Protein AF-A0A7W6DT01-F1 (afdb_monomer)

Radius of gyration: 24.22 Å; Cα contacts (8 Å, |Δi|>4): 24; chains: 1; bounding box: 53×35×50 Å

Foldseek 3Di:
DVVVCVVVPDPDDPVVVVVVCVVVVHDDDDPDPDDDPDDPPDPDDDDDPPCPVPPDDPDPPPDDDDDDDWDQDPVGTD

Solvent-accessible surface area (backbone atoms only — not comparable to full-atom values): 5654 Å² total; per-residue (Å²): 104,57,63,60,41,42,74,77,69,43,94,65,53,65,72,58,50,54,51,52,28,59,75,68,72,55,73,87,81,77,80,74,80,80,76,80,89,69,80,88,90,58,94,66,89,78,79,81,77,86,50,78,88,57,82,81,69,98,55,86,93,72,75,88,86,87,84,86,81,72,44,85,51,99,91,42,82,82

Sequence (78 aa):
MTDELKEIGLNIGHRRVGCLMRQNGISVVRTRKHKATTDSNHKFNIAPDLLDRNFAADGPN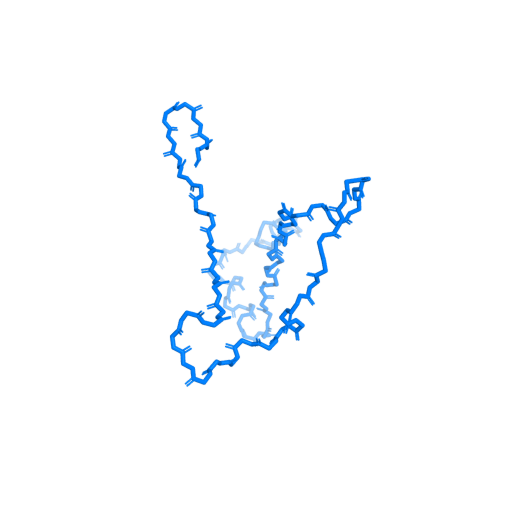QKWAGDITYIWTREGWL

Secondary structure (DSSP, 8-state):
-HHHHHHTT----HHHHHHHHHHTT---------------S-SSPPPP-SSTT----SSTTS---------EETTEE-

Organism: NCBI:txid943940

InterPro domains:
  IPR050900 Transposase IS3/IS150/IS904 [PTHR46889] (2-78)

Structure (mmCIF, N/CA/C/O backbone):
data_AF-A0A7W6DT01-F1
#
_entry.id   AF-A0A7W6DT01-F1
#
loop_
_atom_site.group_PDB
_atom_site.id
_atom_site.type_symbol
_atom_site.label_atom_id
_atom_site.label_alt_id
_atom_site.label_comp_id
_atom_site.label_asym_id
_atom_site.label_entity_id
_atom_site.label_seq_id
_atom_site.pdbx_PDB_ins_code
_atom_site.Cartn_x
_atom_site.Cartn_y
_atom_site.Cartn_z
_atom_site.occupancy
_atom_site.B_iso_or_equiv
_atom_site.auth_seq_id
_atom_site.auth_comp_id
_atom_site.auth_asym_id
_atom_site.auth_atom_id
_atom_site.pdbx_PDB_model_num
ATOM 1 N N . MET A 1 1 ? -19.341 10.431 16.187 1.00 80.19 1 MET A N 1
ATOM 2 C CA . MET A 1 1 ? -20.779 10.581 15.863 1.00 80.19 1 MET A CA 1
ATOM 3 C C . MET A 1 1 ? -21.736 10.172 16.984 1.00 80.19 1 MET A C 1
ATOM 5 O O . MET A 1 1 ? -22.491 11.025 17.407 1.00 80.19 1 MET A O 1
ATOM 9 N N . THR A 1 2 ? -21.776 8.933 17.506 1.00 87.62 2 THR A N 1
ATOM 10 C CA . THR A 1 2 ? -22.673 8.657 18.661 1.00 87.62 2 THR A CA 1
ATOM 11 C C . THR A 1 2 ? -22.241 9.404 19.923 1.00 87.62 2 THR A C 1
ATOM 13 O O . THR A 1 2 ? -23.098 9.937 20.616 1.00 87.62 2 THR A O 1
ATOM 16 N N . ASP A 1 3 ? -20.937 9.477 20.191 1.00 87.75 3 ASP A N 1
ATOM 17 C CA . ASP A 1 3 ? -20.415 10.206 21.352 1.00 87.75 3 ASP A CA 1
ATOM 18 C C . ASP A 1 3 ? -20.573 11.722 21.178 1.00 87.75 3 ASP A C 1
ATOM 20 O O . ASP A 1 3 ? -21.119 12.367 22.058 1.00 87.75 3 ASP A O 1
ATOM 24 N N . GLU A 1 4 ? -20.284 12.258 19.987 1.00 87.62 4 GLU A N 1
ATOM 25 C CA . GLU A 1 4 ? -20.599 13.654 19.617 1.00 87.62 4 GLU A CA 1
ATOM 26 C C . GLU A 1 4 ? -22.084 14.011 19.834 1.00 87.62 4 GLU A C 1
ATOM 28 O O . GLU A 1 4 ? -22.399 15.077 20.354 1.00 87.62 4 GLU A O 1
ATOM 33 N N . LEU A 1 5 ? -23.022 13.123 19.466 1.00 89.69 5 LEU A N 1
ATOM 34 C CA . LEU A 1 5 ? -24.455 13.359 19.686 1.00 89.69 5 LEU A CA 1
ATOM 35 C C . LEU A 1 5 ? -24.810 13.369 21.183 1.00 89.69 5 LEU A C 1
ATOM 37 O O . LEU A 1 5 ? -25.681 14.128 21.602 1.00 89.69 5 LEU A O 1
ATOM 41 N N . LYS A 1 6 ? -24.126 12.564 22.000 1.00 91.19 6 LYS A N 1
ATOM 42 C CA . LYS A 1 6 ? -24.293 12.589 23.459 1.00 91.19 6 LYS A CA 1
ATOM 43 C C . LYS A 1 6 ? -23.701 13.851 24.081 1.00 91.19 6 LYS A C 1
ATOM 45 O O . LYS A 1 6 ? -24.306 14.390 25.002 1.00 91.19 6 LYS A O 1
ATOM 50 N N . GLU A 1 7 ? -22.571 14.339 23.573 1.00 91.75 7 GLU A N 1
ATOM 51 C CA . GLU A 1 7 ? -21.931 15.579 24.036 1.00 91.75 7 GLU A CA 1
ATOM 52 C C . GLU A 1 7 ? -22.811 16.813 23.807 1.00 91.75 7 GLU A C 1
ATOM 54 O O . GLU A 1 7 ? -22.860 17.693 24.662 1.00 91.75 7 GLU A O 1
ATOM 59 N N . ILE A 1 8 ? -23.589 16.848 22.720 1.00 92.38 8 ILE A N 1
ATOM 60 C CA . ILE A 1 8 ? -24.598 17.901 22.486 1.00 92.38 8 ILE A CA 1
ATOM 61 C C . ILE A 1 8 ? -25.922 17.664 23.241 1.00 92.38 8 ILE A C 1
ATOM 63 O O . ILE A 1 8 ? -26.913 18.348 22.989 1.00 92.38 8 ILE A O 1
ATOM 67 N N . GLY A 1 9 ? -25.959 16.695 24.162 1.00 90.75 9 GLY A N 1
ATOM 68 C CA . GLY A 1 9 ? -27.088 16.442 25.061 1.00 90.75 9 GLY A CA 1
ATOM 69 C C . GLY A 1 9 ? -28.158 15.483 24.530 1.00 90.75 9 GLY A C 1
ATOM 70 O O . GLY A 1 9 ? -29.187 15.304 25.185 1.00 90.75 9 GLY A O 1
ATOM 71 N N . LEU A 1 10 ? -27.955 14.832 23.379 1.00 89.81 10 LEU A N 1
ATOM 72 C CA . LEU A 1 10 ? -28.912 13.846 22.870 1.00 89.81 10 LEU A CA 1
ATOM 73 C C . LEU A 1 10 ? -28.652 12.470 23.489 1.00 89.81 10 LEU A C 1
ATOM 75 O O . LEU A 1 10 ? -27.644 11.814 23.224 1.00 89.81 10 LEU A O 1
ATOM 79 N N . ASN A 1 11 ? -29.620 11.977 24.261 1.00 90.88 11 ASN A N 1
ATOM 80 C CA . ASN A 1 11 ? -29.585 10.615 24.783 1.00 90.88 11 ASN A CA 1
ATOM 81 C C . ASN A 1 11 ? -29.949 9.603 23.681 1.00 90.88 11 ASN A C 1
ATOM 83 O O . ASN A 1 11 ? -31.117 9.257 23.485 1.00 90.88 11 ASN A O 1
ATOM 87 N N . ILE A 1 12 ? -28.946 9.153 22.922 1.00 92.69 12 ILE A N 1
ATOM 88 C CA . ILE A 1 12 ? -29.117 8.239 21.788 1.00 92.69 12 ILE A CA 1
ATOM 89 C C . ILE A 1 12 ? -28.094 7.093 21.810 1.00 92.69 12 ILE A C 1
ATOM 91 O O . ILE A 1 12 ? -26.905 7.274 22.073 1.00 92.69 12 ILE A O 1
ATOM 95 N N . GLY A 1 13 ? -28.559 5.876 21.516 1.00 92.94 13 GLY A N 1
ATOM 96 C CA . GLY A 1 13 ? -27.711 4.684 21.427 1.00 92.94 13 GLY A CA 1
ATOM 97 C C . GLY A 1 13 ? -27.123 4.460 20.028 1.00 92.94 13 GLY A C 1
ATOM 98 O O . GLY A 1 13 ? -27.742 4.813 19.021 1.00 92.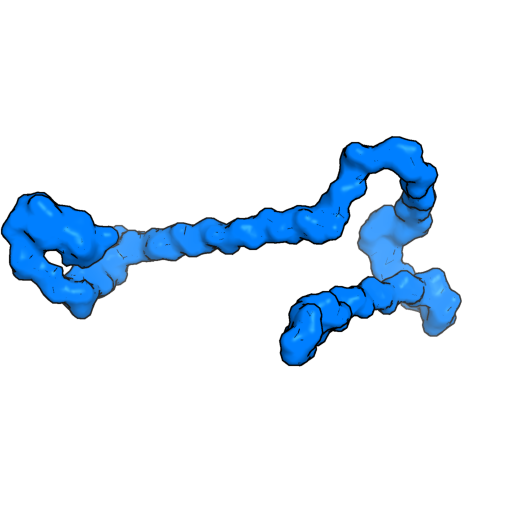94 13 GLY A O 1
ATOM 99 N N . HIS A 1 14 ? -25.972 3.779 19.946 1.00 92.06 14 HIS A N 1
ATOM 100 C CA . HIS A 1 14 ? -25.267 3.481 18.684 1.00 92.06 14 HIS A CA 1
ATOM 101 C C . HIS A 1 14 ? -26.167 2.856 17.609 1.00 92.06 14 HIS A C 1
ATOM 103 O O . HIS A 1 14 ? -26.087 3.212 16.436 1.00 92.06 14 HIS A O 1
ATOM 109 N N . ARG A 1 15 ? -27.073 1.954 18.009 1.00 94.50 15 ARG A N 1
ATOM 110 C CA . ARG A 1 15 ? -27.990 1.258 17.092 1.00 94.50 15 ARG A CA 1
ATOM 111 C C . ARG A 1 15 ? -28.966 2.220 16.407 1.00 94.50 15 ARG A C 1
ATOM 113 O O . ARG A 1 15 ? -29.255 2.067 15.222 1.00 94.50 15 ARG A O 1
ATOM 120 N N . ARG A 1 16 ? -29.442 3.235 17.139 1.00 93.25 16 ARG A N 1
ATOM 121 C CA . ARG A 1 16 ? -30.349 4.262 16.613 1.00 93.25 16 ARG A CA 1
ATOM 122 C C . ARG A 1 16 ? -29.608 5.221 15.687 1.00 93.25 16 ARG A C 1
ATOM 124 O O . ARG A 1 16 ? -30.121 5.508 14.610 1.00 93.25 16 ARG A O 1
ATOM 131 N N . VAL A 1 17 ? -28.394 5.629 16.058 1.00 93.69 17 VAL A N 1
ATOM 132 C CA . VAL A 1 17 ? -27.520 6.438 15.193 1.00 93.69 17 VAL A CA 1
ATOM 133 C C . VAL A 1 17 ? -27.245 5.714 13.874 1.00 93.69 17 VAL A C 1
ATOM 135 O O . VAL A 1 17 ? -27.470 6.288 12.816 1.00 93.69 17 VAL A O 1
ATOM 138 N N . GLY A 1 18 ? -26.868 4.431 13.910 1.00 93.19 18 GLY A N 1
ATOM 139 C CA . GLY A 1 18 ? -26.629 3.641 12.696 1.00 93.19 18 GLY A CA 1
ATOM 140 C C . GLY A 1 18 ? -27.865 3.501 11.797 1.00 93.19 18 GLY A C 1
ATOM 141 O O . GLY A 1 18 ? -27.753 3.563 10.574 1.00 93.19 18 GLY A O 1
ATOM 142 N N . CYS A 1 19 ? -29.057 3.367 12.387 1.00 94.81 19 CYS A N 1
ATOM 143 C CA . CYS A 1 19 ? -30.316 3.342 11.641 1.00 94.81 19 CYS A CA 1
ATOM 144 C C . CYS A 1 19 ? -30.583 4.678 10.927 1.00 94.81 19 CYS A C 1
ATOM 146 O O . CYS A 1 19 ? -30.872 4.679 9.732 1.00 94.81 19 CYS A O 1
ATOM 148 N N . LEU A 1 20 ? -30.412 5.804 11.628 1.00 93.44 20 LEU A N 1
ATOM 149 C CA . LEU A 1 20 ? -30.579 7.143 11.056 1.00 93.44 20 LEU A CA 1
ATOM 150 C C . LEU A 1 20 ? -29.540 7.435 9.972 1.00 93.44 20 LEU A C 1
ATOM 152 O O . LEU A 1 20 ? -29.897 7.943 8.914 1.00 93.44 20 LEU A O 1
ATOM 156 N N . MET A 1 21 ? -28.278 7.061 10.191 1.00 94.00 21 MET A N 1
ATOM 157 C CA . MET A 1 21 ? -27.229 7.187 9.178 1.00 94.00 21 MET A CA 1
ATOM 158 C C . MET A 1 21 ? -27.609 6.434 7.900 1.00 94.00 21 MET A C 1
ATOM 160 O O . MET A 1 21 ? -27.565 7.010 6.818 1.00 94.00 21 MET A O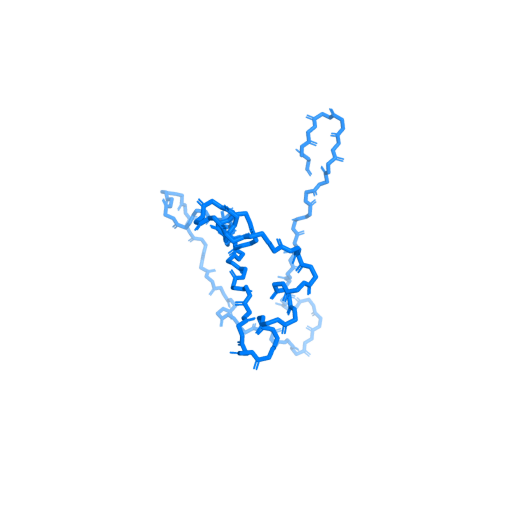 1
ATOM 164 N N . ARG A 1 22 ? -28.087 5.187 8.020 1.00 94.06 22 ARG A N 1
ATOM 165 C CA . ARG A 1 22 ? -28.544 4.392 6.871 1.00 94.06 22 ARG A C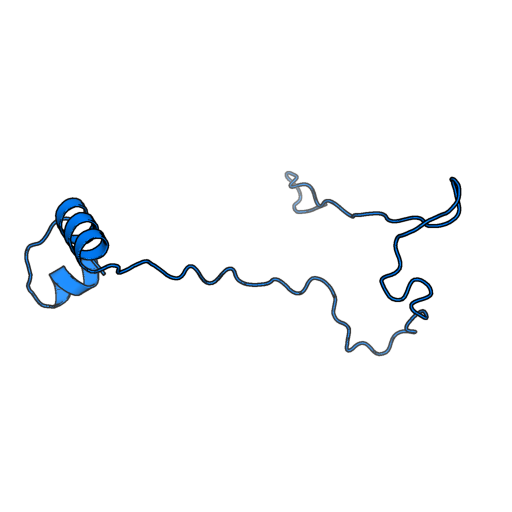A 1
ATOM 166 C C . ARG A 1 22 ? -29.747 5.018 6.159 1.00 94.06 22 ARG A C 1
ATOM 168 O O . ARG A 1 22 ? -29.766 5.033 4.935 1.00 94.06 22 ARG A O 1
ATOM 175 N N . GLN A 1 23 ? -30.731 5.526 6.905 1.00 96.12 23 GLN A N 1
ATOM 176 C CA . GLN A 1 23 ? -31.917 6.187 6.338 1.00 96.12 23 GLN A CA 1
ATOM 177 C C . GLN A 1 23 ? -31.569 7.463 5.567 1.00 96.12 23 GLN A C 1
ATOM 179 O O . GLN A 1 23 ? -32.223 7.770 4.578 1.00 96.12 23 GLN A O 1
ATOM 184 N N . ASN A 1 24 ? -30.530 8.178 6.000 1.00 95.19 24 ASN A N 1
ATOM 185 C CA . ASN A 1 24 ? -30.099 9.435 5.392 1.00 95.19 24 ASN A CA 1
ATOM 186 C C . ASN A 1 24 ? -28.934 9.260 4.400 1.00 95.19 24 ASN A C 1
ATOM 188 O O . ASN A 1 24 ? -28.354 10.249 3.966 1.00 95.19 24 ASN A O 1
ATOM 192 N N . GLY A 1 25 ? -28.547 8.023 4.061 1.00 94.06 25 GLY A N 1
ATOM 193 C CA . GLY A 1 25 ? -27.433 7.763 3.139 1.00 94.06 25 GLY A CA 1
ATOM 194 C C . GLY A 1 25 ? -26.058 8.196 3.666 1.00 94.06 25 GLY A C 1
ATOM 195 O O . GLY A 1 25 ? -25.119 8.355 2.891 1.00 94.06 25 GLY A O 1
ATOM 196 N N . ILE A 1 26 ? -25.919 8.391 4.979 1.00 93.25 26 ILE A N 1
ATOM 197 C CA . ILE A 1 26 ? -24.676 8.824 5.616 1.00 93.25 26 ILE A CA 1
ATOM 198 C C . ILE A 1 26 ? -23.797 7.597 5.866 1.00 93.25 26 ILE A C 1
ATOM 200 O O . ILE A 1 26 ? -24.178 6.670 6.584 1.00 93.25 26 ILE A O 1
ATOM 204 N N . SER A 1 27 ? -22.582 7.614 5.325 1.00 89.00 27 SER A N 1
ATOM 205 C CA . SER A 1 27 ? -21.572 6.579 5.549 1.00 89.00 27 SER A CA 1
ATOM 206 C C . SER A 1 27 ? -20.280 7.177 6.087 1.00 89.00 27 SER A C 1
ATOM 208 O O . SER A 1 27 ? -19.877 8.267 5.688 1.00 89.00 27 SER A O 1
ATOM 210 N N . VAL A 1 28 ? -19.588 6.432 6.948 1.00 84.12 28 VAL A N 1
ATOM 211 C CA . VAL A 1 28 ? -18.244 6.814 7.389 1.00 84.12 28 VAL A CA 1
ATOM 212 C C . VAL A 1 28 ? -17.273 6.664 6.224 1.00 84.12 28 VAL A C 1
ATOM 214 O O . VAL A 1 28 ? -17.061 5.557 5.727 1.00 84.12 28 VAL A O 1
ATOM 217 N N . VAL A 1 29 ? -16.622 7.760 5.844 1.00 84.31 29 VAL A N 1
ATOM 218 C CA . VAL A 1 29 ? -15.445 7.708 4.977 1.00 84.31 29 VAL A CA 1
ATOM 219 C C . VAL A 1 29 ? -14.265 7.260 5.830 1.00 84.31 29 VAL A C 1
ATOM 221 O O . VAL A 1 29 ? -13.773 7.994 6.685 1.00 84.31 29 VAL A O 1
ATOM 224 N N . ARG A 1 30 ? -13.818 6.019 5.632 1.00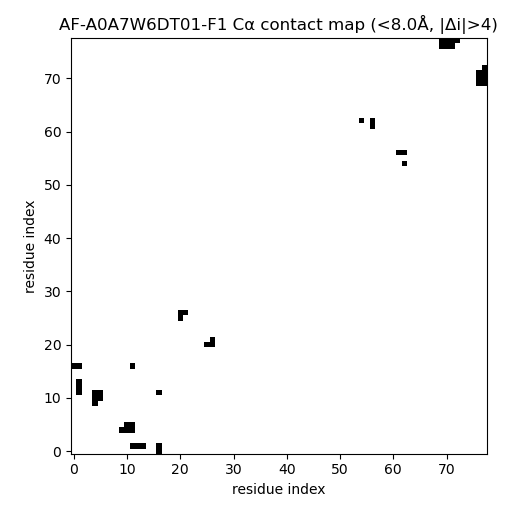 79.19 30 ARG A N 1
ATOM 225 C CA . ARG A 1 30 ? -12.579 5.537 6.245 1.00 79.19 30 ARG A CA 1
ATOM 226 C C . ARG A 1 30 ? -11.413 5.954 5.362 1.00 79.19 30 ARG A C 1
ATOM 228 O O . ARG A 1 30 ? -11.150 5.311 4.349 1.00 79.19 30 ARG A O 1
ATOM 235 N N . THR A 1 31 ? -10.685 6.989 5.760 1.00 77.81 31 THR A N 1
ATOM 236 C CA . THR A 1 31 ? -9.411 7.314 5.118 1.00 77.81 31 THR A CA 1
ATOM 237 C C . THR A 1 31 ? -8.404 6.227 5.485 1.00 77.81 31 THR A C 1
ATOM 239 O O . THR A 1 31 ? -7.891 6.187 6.605 1.00 77.81 31 THR A O 1
ATOM 242 N N . ARG A 1 32 ? -8.124 5.301 4.562 1.00 74.25 32 ARG A N 1
ATOM 243 C CA . ARG A 1 32 ? -6.933 4.456 4.691 1.00 74.25 32 ARG A CA 1
ATOM 244 C C . ARG A 1 32 ? -5.727 5.378 4.579 1.00 74.25 32 ARG A C 1
ATOM 246 O O . ARG A 1 32 ? -5.568 6.064 3.574 1.00 74.25 32 ARG A O 1
ATOM 253 N N . LYS A 1 33 ? -4.878 5.397 5.606 1.00 72.50 33 LYS A N 1
ATOM 254 C CA . LYS A 1 33 ? -3.562 6.025 5.484 1.00 72.50 33 LYS A CA 1
ATOM 255 C C . LYS A 1 33 ? -2.787 5.231 4.435 1.00 72.50 33 LYS A C 1
ATOM 257 O O . LYS A 1 33 ? -2.463 4.069 4.670 1.00 72.50 33 LYS A O 1
ATOM 262 N N . HIS A 1 34 ? -2.535 5.834 3.278 1.00 71.25 34 HIS A N 1
ATOM 263 C CA . HIS A 1 34 ? -1.570 5.292 2.333 1.00 71.25 34 HIS A CA 1
ATOM 264 C C . HIS A 1 34 ? -0.193 5.400 2.987 1.00 71.25 34 HIS A C 1
ATOM 266 O O . HIS A 1 34 ? 0.251 6.500 3.320 1.00 71.25 34 HIS A O 1
ATOM 272 N N . LYS A 1 35 ? 0.457 4.264 3.235 1.00 75.38 35 LYS A N 1
ATOM 273 C CA . LYS A 1 35 ? 1.824 4.254 3.748 1.00 75.38 35 LYS A CA 1
ATOM 274 C C . LYS A 1 35 ? 2.748 4.232 2.538 1.00 75.38 35 LYS A C 1
ATOM 276 O O . LYS A 1 35 ? 2.812 3.225 1.846 1.00 75.38 35 LYS A O 1
ATOM 281 N N . ALA A 1 36 ? 3.416 5.350 2.268 1.00 76.06 36 ALA A N 1
ATOM 282 C CA . ALA A 1 36 ? 4.512 5.360 1.310 1.00 76.06 36 ALA A CA 1
ATOM 283 C C . ALA A 1 36 ? 5.646 4.510 1.896 1.00 76.06 36 ALA A C 1
ATOM 285 O O . ALA A 1 36 ? 6.201 4.846 2.942 1.00 76.06 36 ALA A O 1
ATOM 286 N N . THR A 1 37 ? 5.919 3.369 1.274 1.00 73.38 37 THR A N 1
ATOM 287 C CA . THR A 1 37 ? 7.013 2.463 1.655 1.00 73.38 37 THR A CA 1
ATOM 288 C C . THR A 1 37 ? 8.326 2.832 0.976 1.00 73.38 37 THR A C 1
ATOM 290 O O . THR A 1 37 ? 9.381 2.398 1.422 1.00 73.38 37 THR A O 1
ATOM 293 N N . THR A 1 38 ? 8.266 3.648 -0.076 1.00 76.38 38 THR A N 1
ATOM 294 C CA . THR A 1 38 ? 9.415 4.043 -0.888 1.00 76.38 38 THR A CA 1
ATOM 295 C C . THR A 1 38 ? 9.574 5.554 -0.836 1.00 76.38 38 THR A C 1
ATOM 297 O O . THR A 1 38 ? 8.648 6.290 -1.178 1.00 76.38 38 THR A O 1
ATOM 300 N N . ASP A 1 39 ? 10.749 6.013 -0.413 1.00 79.38 39 ASP A N 1
ATOM 301 C CA . ASP A 1 39 ? 11.156 7.405 -0.574 1.00 79.38 39 ASP A CA 1
ATOM 302 C C . ASP A 1 39 ? 11.762 7.580 -1.967 1.00 79.38 39 ASP A C 1
ATOM 304 O O . ASP A 1 39 ? 12.902 7.197 -2.211 1.00 79.38 39 ASP A O 1
ATOM 308 N N . SER A 1 40 ? 10.982 8.124 -2.900 1.00 79.00 40 SER A N 1
ATOM 309 C CA . SER A 1 40 ? 11.467 8.424 -4.252 1.00 79.00 40 SER A CA 1
ATOM 310 C C . SER A 1 40 ? 12.342 9.683 -4.313 1.00 79.00 40 SER A C 1
ATOM 312 O O . SER A 1 40 ? 12.936 9.947 -5.356 1.00 79.00 40 SER A O 1
ATOM 314 N N . ASN A 1 41 ? 12.436 10.468 -3.233 1.00 83.81 41 ASN A N 1
ATOM 315 C CA . ASN A 1 41 ? 13.225 11.698 -3.164 1.00 83.81 41 ASN A CA 1
ATOM 316 C C . ASN A 1 41 ? 14.561 11.463 -2.440 1.00 83.81 41 ASN A C 1
ATOM 318 O O . ASN A 1 41 ? 14.872 12.092 -1.428 1.00 83.81 41 ASN A O 1
ATOM 322 N N . HIS A 1 42 ? 15.371 10.552 -2.978 1.00 86.75 42 HIS A N 1
ATOM 323 C CA . HIS A 1 42 ? 16.675 10.207 -2.420 1.00 86.75 42 HIS A CA 1
ATOM 324 C C . HIS A 1 42 ? 17.831 10.605 -3.346 1.00 86.75 42 HIS A C 1
ATOM 326 O O . HIS A 1 42 ? 17.684 10.703 -4.562 1.00 86.75 42 HIS A O 1
ATOM 332 N N . LYS A 1 43 ? 19.035 10.753 -2.783 1.00 88.50 43 LYS A N 1
ATOM 333 C CA . LYS A 1 43 ? 20.257 11.076 -3.549 1.00 88.50 43 LYS A CA 1
ATOM 334 C C . LYS A 1 43 ? 20.944 9.859 -4.184 1.00 88.50 43 LYS A C 1
ATOM 336 O O . LYS A 1 43 ? 21.973 10.022 -4.832 1.00 88.50 43 LYS A O 1
ATOM 341 N N . PHE A 1 44 ? 20.431 8.650 -3.956 1.00 86.88 44 PHE A N 1
ATOM 342 C CA . PHE A 1 44 ? 20.984 7.427 -4.541 1.00 86.88 44 PHE A CA 1
ATOM 343 C C . PHE A 1 44 ? 20.643 7.307 -6.028 1.00 86.88 44 PHE A C 1
ATOM 345 O O . PHE A 1 44 ? 19.704 7.936 -6.515 1.00 86.88 44 PHE A O 1
ATOM 352 N N . ASN A 1 45 ? 21.400 6.469 -6.736 1.00 86.94 45 ASN A N 1
ATOM 353 C CA . ASN A 1 45 ? 21.159 6.185 -8.146 1.00 86.94 45 ASN A CA 1
ATOM 354 C C . ASN A 1 45 ? 19.755 5.602 -8.338 1.00 86.94 45 ASN A C 1
ATOM 356 O O . ASN A 1 45 ? 19.387 4.622 -7.692 1.00 86.94 45 ASN A O 1
ATOM 360 N N . ILE A 1 46 ? 18.992 6.199 -9.250 1.00 84.38 46 ILE A N 1
ATOM 361 C CA . ILE A 1 46 ? 17.674 5.714 -9.653 1.00 84.38 46 ILE A CA 1
ATOM 362 C C . ILE A 1 46 ? 17.882 4.811 -10.869 1.00 84.38 46 ILE A C 1
ATOM 364 O O . ILE A 1 46 ? 18.406 5.255 -11.891 1.00 84.38 46 ILE A O 1
ATOM 368 N N . ALA A 1 47 ? 17.504 3.538 -10.753 1.00 85.19 47 ALA A N 1
ATOM 369 C CA . ALA A 1 47 ? 17.505 2.629 -11.893 1.00 85.19 47 ALA A CA 1
ATOM 370 C C . ALA A 1 47 ? 16.390 3.025 -12.882 1.00 85.19 47 ALA A C 1
ATOM 372 O O . ALA A 1 47 ? 15.311 3.427 -12.441 1.00 85.19 47 ALA A O 1
ATOM 373 N N . PRO A 1 48 ? 16.619 2.919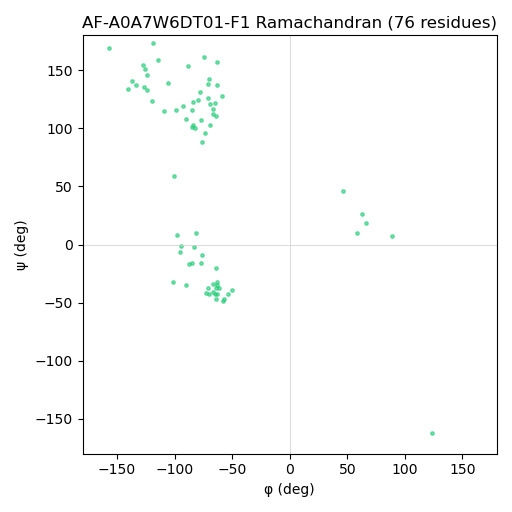 -14.202 1.00 86.38 48 PRO A N 1
ATOM 374 C CA . PRO A 1 48 ? 15.579 3.195 -15.187 1.00 86.38 48 PRO A CA 1
ATOM 375 C C . PRO A 1 48 ? 14.416 2.201 -15.046 1.00 86.38 48 PRO A C 1
ATOM 377 O O . PRO A 1 48 ? 14.641 1.000 -14.889 1.00 86.38 48 PRO A O 1
ATOM 380 N N . ASP A 1 49 ? 13.178 2.694 -15.137 1.00 87.94 49 ASP A N 1
ATOM 381 C CA . ASP A 1 49 ? 11.992 1.839 -15.246 1.00 87.94 49 ASP A CA 1
ATOM 382 C C . ASP A 1 49 ? 11.930 1.246 -16.659 1.00 87.94 49 ASP A C 1
ATOM 384 O O . ASP A 1 49 ? 11.484 1.887 -17.608 1.00 87.94 49 ASP A O 1
ATOM 388 N N . LEU A 1 50 ? 12.435 0.020 -16.802 1.00 89.69 50 LEU A N 1
ATOM 389 C CA . LEU A 1 50 ? 12.449 -0.707 -18.074 1.00 89.69 50 LEU A CA 1
ATOM 390 C C . LEU A 1 50 ? 11.082 -1.302 -18.436 1.00 89.69 50 LEU A C 1
ATOM 392 O O . LEU A 1 50 ? 10.888 -1.729 -19.575 1.00 89.69 50 LEU A O 1
ATOM 396 N N . LEU A 1 51 ? 10.163 -1.398 -17.472 1.00 90.5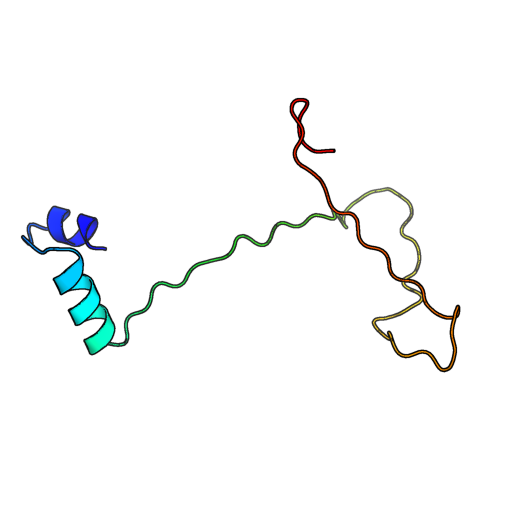0 51 LEU A N 1
ATOM 397 C CA . LEU A 1 51 ? 8.852 -1.998 -17.689 1.00 90.50 51 LEU A CA 1
ATOM 398 C C . LEU A 1 51 ? 7.832 -0.960 -18.135 1.00 90.50 51 LEU A C 1
ATOM 400 O O . LEU A 1 51 ? 6.951 -1.316 -18.913 1.00 90.50 51 LEU A O 1
ATOM 404 N N . ASP A 1 52 ? 7.921 0.274 -17.635 1.00 90.56 52 ASP A N 1
ATOM 405 C CA . ASP A 1 52 ? 6.966 1.359 -17.907 1.00 90.56 52 ASP A CA 1
ATOM 406 C C . ASP A 1 52 ? 5.507 0.879 -17.775 1.00 90.56 52 ASP A C 1
ATOM 408 O O . ASP A 1 52 ? 4.651 1.050 -18.644 1.00 90.56 52 ASP A O 1
ATOM 412 N N . ARG A 1 53 ? 5.242 0.143 -16.686 1.00 87.50 53 ARG A N 1
ATOM 413 C CA . ARG A 1 53 ? 3.957 -0.521 -16.377 1.00 87.50 53 ARG A CA 1
ATOM 414 C C . ARG A 1 53 ? 3.451 -1.536 -17.414 1.00 87.50 53 ARG A C 1
ATOM 416 O O . ARG A 1 53 ? 2.326 -2.025 -17.287 1.00 87.50 53 ARG A O 1
ATOM 423 N N . ASN A 1 54 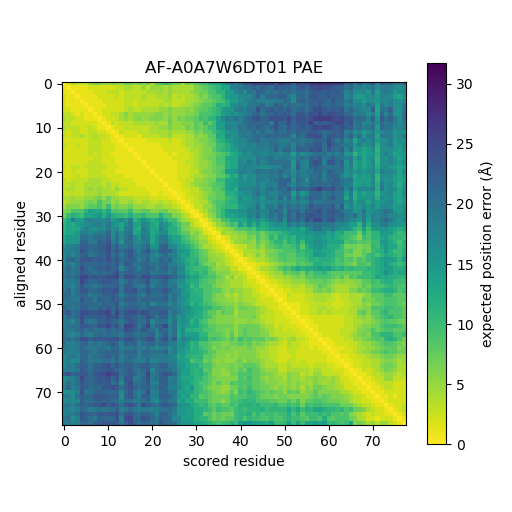? 4.256 -1.918 -18.398 1.00 92.94 54 ASN A N 1
ATOM 424 C CA . ASN A 1 54 ? 3.950 -3.022 -19.295 1.00 92.94 54 ASN A CA 1
ATOM 425 C C . ASN A 1 54 ? 4.331 -4.355 -18.633 1.00 92.94 54 ASN A C 1
ATOM 427 O O . ASN A 1 54 ? 5.485 -4.783 -18.674 1.00 92.94 54 ASN A O 1
ATOM 431 N N . PHE A 1 55 ? 3.341 -5.055 -18.081 1.00 89.69 55 PHE A N 1
ATOM 432 C CA . PHE A 1 55 ? 3.524 -6.374 -17.462 1.00 89.69 55 PHE A CA 1
ATOM 433 C C . PHE A 1 55 ? 3.252 -7.554 -18.409 1.00 89.69 55 PHE A C 1
ATOM 435 O O . PHE A 1 55 ? 3.409 -8.701 -18.001 1.00 89.69 55 PHE A O 1
ATOM 442 N N . ALA A 1 56 ? 2.866 -7.301 -19.665 1.00 93.38 56 ALA A N 1
ATOM 443 C CA . ALA A 1 56 ? 2.648 -8.364 -20.645 1.00 93.38 56 ALA A CA 1
ATOM 444 C C . ALA A 1 56 ? 3.984 -8.990 -21.081 1.00 93.38 56 ALA A C 1
ATOM 446 O O . ALA A 1 56 ? 4.960 -8.270 -21.302 1.00 93.38 56 ALA A O 1
ATOM 447 N N . ALA A 1 57 ? 4.028 -10.316 -21.205 1.00 93.81 57 ALA A N 1
ATOM 448 C CA . ALA A 1 57 ? 5.190 -11.075 -21.662 1.00 93.81 57 ALA A CA 1
ATOM 449 C C . ALA A 1 57 ? 4.743 -12.175 -22.635 1.00 93.81 57 ALA A C 1
ATOM 451 O O . ALA A 1 57 ? 3.718 -12.817 -22.405 1.00 93.81 57 ALA A O 1
ATOM 452 N N . ASP A 1 58 ? 5.526 -12.395 -23.691 1.00 95.94 58 ASP A N 1
ATOM 453 C CA . ASP A 1 58 ? 5.244 -13.385 -24.742 1.00 95.94 58 ASP A CA 1
ATOM 454 C C . ASP A 1 58 ? 5.736 -14.790 -24.359 1.00 95.94 58 ASP A C 1
ATOM 456 O O . ASP A 1 58 ? 5.347 -15.790 -24.961 1.00 95.94 58 ASP A O 1
ATOM 460 N N . GLY A 1 59 ? 6.603 -14.879 -23.347 1.00 95.50 59 GLY A N 1
ATOM 461 C CA . GLY A 1 59 ? 7.145 -16.133 -22.843 1.00 95.50 59 GLY A CA 1
ATOM 462 C C . GLY A 1 59 ? 7.648 -16.040 -21.400 1.00 95.50 59 GLY A C 1
ATOM 463 O O . GLY A 1 59 ? 7.767 -14.949 -20.833 1.00 95.50 59 GLY A O 1
ATOM 464 N N . PRO A 1 60 ? 7.954 -17.192 -20.777 1.00 94.56 60 PRO A N 1
ATOM 465 C CA . PRO A 1 60 ? 8.518 -17.227 -19.434 1.00 94.56 60 PRO A CA 1
ATOM 466 C C . PRO A 1 60 ? 9.891 -16.541 -19.393 1.00 94.56 60 PRO A C 1
ATOM 468 O O . PRO A 1 60 ? 10.594 -16.469 -20.398 1.00 94.56 60 PRO A O 1
ATOM 471 N N . ASN A 1 61 ? 10.300 -16.085 -18.205 1.00 93.00 61 ASN A N 1
ATOM 472 C CA . ASN A 1 61 ? 11.628 -15.507 -17.958 1.00 93.00 61 ASN A CA 1
ATOM 473 C C . ASN A 1 61 ? 11.940 -14.204 -18.741 1.00 93.00 61 ASN A C 1
ATOM 475 O O . ASN A 1 61 ? 13.096 -13.884 -18.989 1.00 93.00 61 ASN A O 1
ATOM 479 N N . GLN A 1 62 ? 10.922 -13.430 -19.125 1.00 94.06 62 GLN A N 1
ATOM 480 C CA . GLN A 1 62 ? 11.112 -12.131 -19.795 1.00 94.06 62 GLN A CA 1
ATOM 481 C C . GLN A 1 62 ? 10.928 -10.935 -18.856 1.00 94.06 62 GLN A C 1
ATOM 483 O O . GLN A 1 62 ? 11.564 -9.898 -19.030 1.00 94.06 62 GLN A O 1
ATOM 488 N N . LYS A 1 63 ? 10.051 -11.071 -17.858 1.00 93.38 63 LYS A N 1
ATOM 489 C CA . LYS A 1 63 ? 9.739 -10.044 -16.860 1.00 93.38 63 LYS A CA 1
ATOM 490 C C . LYS A 1 63 ? 9.581 -10.723 -15.506 1.00 93.38 63 LYS A C 1
ATOM 492 O O . LYS A 1 63 ? 8.920 -11.754 -15.411 1.00 93.38 63 LYS A O 1
ATOM 497 N N . TRP A 1 64 ? 10.207 -10.155 -14.481 1.00 90.12 64 TRP A N 1
ATOM 498 C CA . TRP A 1 64 ? 10.218 -10.692 -13.123 1.00 90.12 64 TRP A CA 1
ATOM 499 C C . TRP A 1 64 ? 9.684 -9.627 -12.173 1.00 90.12 64 TRP A C 1
ATOM 501 O O . TRP A 1 64 ? 10.102 -8.473 -12.237 1.00 90.12 64 TRP A O 1
ATOM 511 N N . ALA A 1 65 ? 8.767 -10.019 -11.296 1.00 88.56 65 ALA A N 1
ATOM 512 C CA . ALA A 1 65 ? 8.274 -9.183 -10.213 1.00 88.56 65 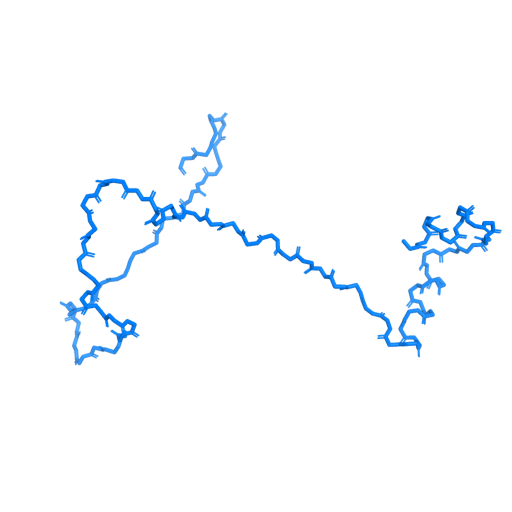ALA A CA 1
ATOM 513 C C . ALA A 1 65 ? 8.430 -9.957 -8.904 1.00 88.56 65 ALA A C 1
ATOM 515 O O . ALA A 1 65 ? 8.134 -11.150 -8.845 1.00 88.56 65 ALA A O 1
ATOM 516 N N . GLY A 1 66 ? 8.915 -9.274 -7.874 1.00 88.31 66 GLY A N 1
ATOM 517 C CA . GLY A 1 66 ? 9.027 -9.802 -6.522 1.00 88.31 66 GLY A CA 1
ATOM 518 C C . GLY A 1 66 ? 8.359 -8.847 -5.546 1.00 88.31 66 GLY A C 1
ATOM 519 O O . GLY A 1 66 ? 8.259 -7.651 -5.818 1.00 88.31 66 GLY A O 1
ATOM 520 N N . ASP A 1 67 ? 7.911 -9.384 -4.420 1.00 88.56 67 ASP A N 1
ATOM 521 C CA . ASP A 1 67 ? 7.392 -8.605 -3.302 1.00 88.56 67 ASP A CA 1
ATOM 522 C C . ASP A 1 67 ? 8.141 -8.994 -2.024 1.00 88.56 67 ASP A C 1
ATOM 524 O O . ASP A 1 67 ? 8.629 -10.122 -1.900 1.00 88.56 67 ASP A O 1
ATOM 528 N N . ILE A 1 68 ? 8.250 -8.056 -1.085 1.00 86.31 68 ILE A N 1
ATOM 529 C CA . ILE A 1 68 ? 8.861 -8.294 0.224 1.00 86.31 68 ILE A CA 1
ATOM 530 C C . ILE A 1 68 ? 7.745 -8.270 1.257 1.00 86.31 68 ILE A C 1
ATOM 532 O O . ILE A 1 68 ? 7.123 -7.239 1.506 1.00 86.31 68 ILE A O 1
ATOM 536 N N . THR A 1 69 ? 7.515 -9.414 1.894 1.00 84.00 69 THR A N 1
ATOM 537 C CA . THR A 1 69 ? 6.584 -9.514 3.016 1.00 84.00 69 THR A CA 1
ATOM 538 C C . THR A 1 69 ? 7.360 -9.480 4.322 1.00 84.00 69 THR A C 1
ATOM 540 O O . THR A 1 69 ? 8.117 -10.402 4.610 1.00 84.00 69 THR A O 1
ATOM 543 N N . TYR A 1 70 ? 7.125 -8.440 5.122 1.00 86.44 70 TYR A N 1
ATOM 544 C CA . TYR A 1 70 ? 7.644 -8.371 6.483 1.00 86.44 70 TYR A CA 1
ATOM 545 C C . TYR A 1 70 ? 6.806 -9.245 7.414 1.00 86.44 70 TYR A C 1
ATOM 547 O O . TYR A 1 70 ? 5.573 -9.133 7.443 1.00 86.44 70 TYR A O 1
ATOM 555 N N . ILE A 1 71 ? 7.464 -10.081 8.206 1.00 92.19 71 ILE A N 1
ATOM 556 C CA . ILE A 1 71 ? 6.819 -10.932 9.205 1.00 92.19 71 ILE A CA 1
ATOM 557 C C . ILE A 1 71 ? 7.082 -10.386 10.607 1.00 92.19 71 ILE A C 1
ATOM 559 O O . ILE A 1 71 ? 8.174 -9.927 10.936 1.00 92.19 71 ILE A O 1
ATOM 563 N N . TRP A 1 72 ? 6.057 -10.418 11.458 1.00 91.88 72 TRP A N 1
ATOM 564 C CA . TRP A 1 72 ? 6.210 -10.028 12.856 1.00 91.88 72 TRP A CA 1
ATOM 565 C C . TRP A 1 72 ? 6.841 -11.170 13.650 1.00 91.88 72 TRP A C 1
ATOM 567 O O . TRP A 1 72 ? 6.304 -12.279 13.697 1.00 91.88 72 TRP A O 1
ATOM 577 N N . THR A 1 73 ? 7.955 -10.884 14.313 1.00 94.38 73 THR A N 1
ATOM 578 C CA . THR A 1 73 ? 8.663 -11.815 15.195 1.00 94.38 73 THR A CA 1
ATOM 579 C C . THR A 1 73 ? 8.710 -11.267 16.623 1.00 94.38 73 THR A C 1
ATOM 581 O O . THR A 1 73 ? 8.320 -10.131 16.892 1.00 94.38 73 THR A O 1
ATOM 584 N N . ARG A 1 74 ? 9.210 -12.068 17.573 1.00 92.38 74 ARG A N 1
ATOM 585 C CA . ARG A 1 74 ? 9.450 -11.606 18.954 1.00 92.38 74 ARG A CA 1
ATOM 586 C C . ARG A 1 74 ? 10.516 -10.512 19.051 1.00 92.38 74 ARG A C 1
ATOM 588 O O . ARG A 1 74 ? 10.533 -9.789 20.039 1.00 92.38 74 ARG A O 1
ATOM 595 N N . GLU A 1 75 ? 11.369 -10.397 18.040 1.00 93.06 75 GLU A N 1
ATOM 596 C CA . GLU A 1 75 ? 12.448 -9.411 17.965 1.00 93.06 75 GLU A CA 1
ATOM 597 C C . GLU A 1 75 ? 12.028 -8.155 17.177 1.00 93.06 75 GLU A C 1
ATOM 599 O O . GLU A 1 75 ? 12.754 -7.165 17.159 1.00 93.06 75 GLU A O 1
ATOM 604 N N . GLY A 1 76 ? 10.833 -8.163 16.571 1.00 89.88 76 GLY A N 1
ATOM 605 C CA . GLY A 1 76 ? 10.288 -7.065 15.771 1.00 89.88 76 GLY A CA 1
ATOM 606 C C . GLY A 1 76 ? 9.917 -7.488 14.348 1.00 89.88 76 GLY A C 1
ATOM 607 O O . GLY A 1 76 ? 9.741 -8.673 14.062 1.00 89.88 76 GLY A O 1
ATOM 608 N N . TRP A 1 77 ? 9.761 -6.503 13.458 1.00 87.12 77 TRP A N 1
ATOM 609 C CA . TRP A 1 77 ? 9.542 -6.743 12.027 1.00 87.12 77 TRP A CA 1
ATOM 610 C C . TRP A 1 77 ? 10.828 -7.263 11.382 1.00 87.12 77 TRP A C 1
ATOM 612 O O . TRP A 1 77 ? 11.861 -6.600 11.493 1.00 87.12 77 TRP A O 1
ATOM 622 N N . LEU A 1 78 ? 10.737 -8.410 10.708 1.00 71.94 78 LEU A N 1
ATOM 623 C CA . LEU A 1 78 ? 11.779 -8.964 9.843 1.00 71.94 78 LEU A CA 1
ATOM 624 C C . LEU A 1 78 ? 11.320 -8.919 8.390 1.00 71.94 78 LEU A C 1
ATOM 626 O O . LEU A 1 78 ? 10.148 -9.293 8.158 1.00 71.94 78 LEU A O 1
#

Mean predicted aligned error: 11.62 Å

pLDDT: mean 88.14, std 6.39, range [71.25, 96.12]